Protein AF-A0A968NLB8-F1 (afdb_monomer_lite)

Foldseek 3Di:
DDDDDDDDDDPPVVPPDWDWDWDWDADPNDIDTDTDTDPPSDDPVRSVVVVVVVVVVVVVVVVVPPPDD

Sequence (69 aa):
MFKLEEISFVSSQAAFGGVLGTAVTTFQGTMILNFYFSKPSISQERSEILANDMIYILTDACNKENIVV

pLDDT: mean 82.26, std 13.32, range [41.06, 94.62]

Structure (mmCIF, N/CA/C/O backbone):
data_AF-A0A968NLB8-F1
#
_entry.id   AF-A0A968NLB8-F1
#
loop_
_atom_site.group_PDB
_atom_site.id
_atom_site.type_symbol
_atom_site.label_atom_id
_atom_site.label_alt_id
_atom_site.label_comp_id
_atom_site.label_asym_id
_atom_site.label_entity_id
_atom_site.label_seq_id
_atom_site.pdbx_PDB_ins_code
_atom_site.Cartn_x
_atom_site.Cartn_y
_atom_site.Cartn_z
_atom_site.occupancy
_atom_site.B_iso_or_equiv
_atom_site.auth_seq_id
_atom_site.auth_comp_id
_atom_site.auth_asym_id
_atom_site.auth_atom_id
_atom_site.pdbx_PDB_model_num
ATOM 1 N N . MET A 1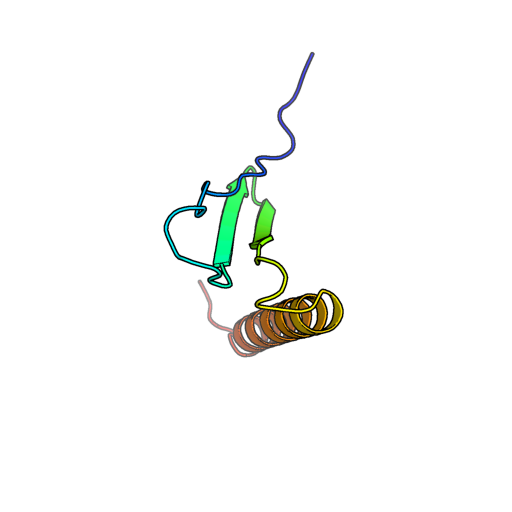 1 ? 4.469 11.334 29.109 1.00 70.25 1 MET A N 1
ATOM 2 C CA . MET A 1 1 ? 3.701 10.106 28.807 1.00 70.25 1 MET A CA 1
ATOM 3 C C . MET A 1 1 ? 3.837 9.855 27.317 1.00 70.25 1 MET A C 1
ATOM 5 O O . MET A 1 1 ? 3.638 10.800 26.568 1.00 70.25 1 MET A O 1
ATOM 9 N N . PHE A 1 2 ? 4.236 8.657 26.892 1.00 86.31 2 PHE A N 1
ATOM 10 C CA . PHE A 1 2 ? 4.343 8.330 25.467 1.00 86.31 2 PHE A CA 1
ATOM 11 C C . PHE A 1 2 ? 2.992 7.817 24.965 1.00 86.31 2 PHE A C 1
ATOM 13 O O . PHE A 1 2 ? 2.382 6.969 25.616 1.00 86.31 2 PHE A O 1
ATOM 20 N N . LYS A 1 3 ? 2.519 8.351 23.836 1.00 90.31 3 LYS A N 1
ATOM 21 C CA . LYS A 1 3 ? 1.321 7.883 23.136 1.00 90.31 3 LYS A CA 1
ATOM 22 C C . LYS A 1 3 ? 1.771 7.281 21.808 1.00 90.31 3 LYS A C 1
ATOM 24 O O . LYS A 1 3 ? 2.538 7.909 21.091 1.00 90.31 3 LYS A O 1
ATOM 29 N N . LEU A 1 4 ? 1.317 6.067 21.506 1.00 90.00 4 LEU A N 1
ATOM 30 C CA . LEU A 1 4 ? 1.508 5.477 20.184 1.00 90.00 4 LEU A CA 1
ATOM 31 C C . LEU A 1 4 ? 0.590 6.212 19.200 1.00 90.00 4 LEU A C 1
ATOM 33 O O . LEU A 1 4 ? -0.621 6.267 19.431 1.00 90.00 4 LEU A O 1
ATOM 37 N N . GLU A 1 5 ? 1.174 6.799 18.159 1.00 87.44 5 GLU A N 1
ATOM 38 C CA . GLU A 1 5 ? 0.457 7.578 17.137 1.00 87.44 5 GLU A CA 1
ATOM 39 C C . GLU A 1 5 ? 0.264 6.779 15.847 1.00 87.44 5 GLU A C 1
ATOM 41 O O . GLU A 1 5 ? -0.784 6.866 15.215 1.00 87.44 5 GLU A O 1
ATOM 46 N N . GLU A 1 6 ? 1.243 5.946 15.499 1.00 88.69 6 GLU A N 1
ATOM 47 C CA . GLU A 1 6 ? 1.310 5.266 14.214 1.00 88.69 6 GLU A CA 1
ATOM 48 C C . GLU A 1 6 ? 1.946 3.877 14.362 1.00 88.69 6 GLU A C 1
ATOM 50 O O . GLU A 1 6 ? 2.860 3.671 15.164 1.00 88.69 6 GLU A O 1
ATOM 55 N N . ILE A 1 7 ? 1.464 2.923 13.560 1.00 88.25 7 ILE A N 1
ATOM 56 C CA . ILE A 1 7 ? 2.107 1.628 13.347 1.00 88.25 7 ILE A CA 1
ATOM 57 C C . ILE A 1 7 ? 2.484 1.555 11.868 1.00 88.25 7 ILE A C 1
ATOM 59 O O . ILE A 1 7 ? 1.618 1.390 11.011 1.00 88.25 7 ILE A O 1
ATOM 63 N N . SER A 1 8 ? 3.780 1.655 11.582 1.00 85.81 8 SER A N 1
ATOM 64 C CA . SER A 1 8 ? 4.330 1.461 10.244 1.00 85.81 8 SER A CA 1
ATOM 65 C C . SER A 1 8 ? 5.144 0.175 10.223 1.00 85.81 8 SER A C 1
ATOM 67 O O . SER A 1 8 ? 6.114 0.026 10.969 1.00 85.81 8 SER A O 1
ATOM 69 N N . PHE A 1 9 ? 4.727 -0.781 9.395 1.00 85.50 9 PHE A N 1
ATOM 70 C CA . PHE A 1 9 ? 5.465 -2.021 9.194 1.00 85.50 9 PHE A CA 1
ATOM 71 C C . PHE A 1 9 ? 5.588 -2.361 7.712 1.00 85.50 9 PHE A C 1
ATOM 73 O O . PHE A 1 9 ? 4.762 -1.980 6.880 1.00 85.50 9 PHE A O 1
ATOM 80 N N . VAL A 1 10 ? 6.622 -3.134 7.408 1.00 80.50 10 VAL A N 1
ATOM 81 C CA . VAL A 1 10 ? 6.805 -3.815 6.133 1.00 80.50 10 VAL A CA 1
ATOM 82 C C . VAL A 1 10 ? 7.211 -5.250 6.435 1.0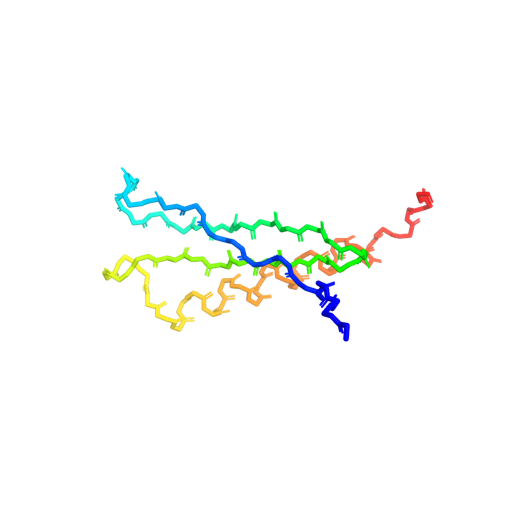0 80.50 10 VAL A C 1
ATOM 84 O O . VAL A 1 10 ? 8.078 -5.504 7.272 1.00 80.50 10 VAL A O 1
ATOM 87 N N . SER A 1 11 ? 6.564 -6.218 5.793 1.00 74.81 11 SER A N 1
ATOM 88 C CA . SER A 1 11 ? 7.031 -7.603 5.844 1.00 74.81 11 SER A CA 1
ATOM 89 C C . SER A 1 11 ? 8.408 -7.680 5.188 1.00 74.81 11 SER A C 1
ATOM 91 O O . SER A 1 11 ? 8.571 -7.165 4.082 1.00 74.81 11 SER A O 1
ATOM 93 N N . SER A 1 12 ? 9.379 -8.343 5.825 1.00 71.19 12 SER A N 1
ATOM 94 C CA . SER A 1 12 ? 10.682 -8.644 5.214 1.00 71.19 12 SER A CA 1
ATOM 95 C C . SER A 1 12 ? 10.497 -9.639 4.059 1.00 71.19 12 SER A C 1
ATOM 97 O O . SER A 1 12 ? 10.738 -10.836 4.183 1.00 71.19 12 SER A O 1
ATOM 99 N N . GLN A 1 13 ? 10.004 -9.145 2.922 1.00 65.94 13 GLN A N 1
ATOM 100 C CA . GLN A 1 13 ? 9.711 -9.911 1.707 1.00 65.94 13 GLN A CA 1
ATOM 101 C C . GLN A 1 13 ? 10.971 -10.168 0.872 1.00 65.94 13 GLN A C 1
ATOM 103 O O . GLN A 1 13 ? 10.891 -10.399 -0.334 1.00 65.94 13 GLN A O 1
ATOM 108 N N . ALA A 1 14 ? 12.148 -10.172 1.508 1.00 54.31 14 ALA A N 1
ATOM 109 C CA . ALA A 1 14 ? 13.417 -10.498 0.861 1.00 54.31 14 ALA A CA 1
ATOM 110 C C . ALA A 1 14 ? 13.395 -11.883 0.173 1.00 54.31 14 ALA A C 1
ATOM 112 O O . ALA A 1 14 ? 14.227 -12.151 -0.687 1.00 54.31 14 ALA A O 1
ATOM 113 N N . ALA A 1 15 ? 12.416 -12.738 0.495 1.00 52.72 15 ALA A N 1
ATOM 114 C CA . ALA A 1 15 ? 12.241 -14.062 -0.090 1.00 52.72 15 ALA A CA 1
ATOM 115 C C . ALA A 1 15 ? 11.568 -14.104 -1.484 1.00 52.72 15 ALA A C 1
ATOM 117 O O . ALA A 1 15 ? 11.681 -15.132 -2.143 1.00 52.72 15 ALA A O 1
ATOM 118 N N . PHE A 1 16 ? 10.904 -13.043 -1.974 1.00 56.16 16 PHE A N 1
ATOM 119 C CA . PHE A 1 16 ? 10.105 -13.124 -3.219 1.00 56.16 16 PHE A CA 1
ATOM 120 C C . PHE A 1 16 ? 10.702 -12.430 -4.458 1.00 56.16 16 PHE A C 1
ATOM 122 O O . PHE A 1 16 ? 10.008 -12.253 -5.452 1.00 56.16 16 PHE A O 1
ATOM 129 N N . GLY A 1 17 ? 11.994 -12.082 -4.468 1.00 58.81 17 GLY A N 1
ATOM 130 C CA . GLY A 1 17 ? 12.699 -11.819 -5.738 1.00 58.81 17 GLY A CA 1
ATOM 131 C C . GLY A 1 17 ? 12.276 -10.554 -6.501 1.00 58.81 17 GLY A C 1
ATOM 132 O O . GLY A 1 17 ? 12.388 -10.498 -7.722 1.00 58.81 17 GLY A O 1
ATOM 133 N N . GLY A 1 18 ? 11.819 -9.526 -5.790 1.00 65.19 18 GLY A N 1
ATOM 134 C CA . GLY A 1 18 ? 11.564 -8.206 -6.367 1.00 65.19 18 GLY A CA 1
ATOM 135 C C . GLY A 1 18 ? 10.124 -7.905 -6.754 1.00 65.19 18 GLY A C 1
ATOM 136 O O . GLY A 1 18 ? 9.854 -7.229 -7.745 1.00 65.19 18 GLY A O 1
ATOM 137 N N . VAL A 1 19 ? 9.213 -8.391 -5.920 1.00 72.12 19 VAL A N 1
ATOM 138 C CA . VAL A 1 19 ? 7.779 -8.116 -5.971 1.00 72.12 19 VAL A CA 1
ATOM 139 C C . VAL A 1 19 ? 7.482 -6.702 -5.456 1.00 72.12 19 VAL A C 1
ATOM 141 O O . VAL A 1 19 ? 8.044 -6.262 -4.452 1.00 72.12 19 VAL A O 1
ATOM 144 N N . LEU A 1 20 ? 6.584 -6.001 -6.153 1.00 77.81 20 LEU A N 1
ATOM 145 C CA . LEU A 1 20 ? 5.895 -4.817 -5.642 1.00 77.81 20 LEU A CA 1
ATOM 146 C C . LEU A 1 20 ? 4.856 -5.269 -4.620 1.00 77.81 20 LEU A C 1
ATOM 148 O O . LEU A 1 20 ? 3.995 -6.086 -4.944 1.00 77.81 20 LEU A O 1
ATOM 152 N N . GLY A 1 21 ? 4.916 -4.727 -3.411 1.00 82.94 21 GLY A N 1
ATOM 153 C CA . GLY A 1 21 ? 3.956 -5.043 -2.366 1.00 82.94 21 GLY A CA 1
ATOM 154 C C . GLY A 1 21 ? 3.479 -3.805 -1.631 1.00 82.94 21 GLY A C 1
ATOM 155 O O . GLY A 1 21 ? 4.142 -2.767 -1.612 1.00 82.94 21 GLY A O 1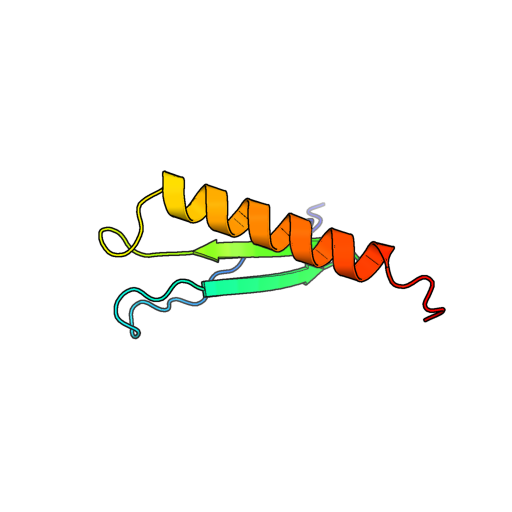
ATOM 156 N N . THR A 1 22 ? 2.327 -3.957 -0.987 1.00 86.38 22 THR A N 1
ATOM 157 C CA . THR A 1 22 ? 1.773 -2.960 -0.077 1.00 86.38 22 THR A CA 1
ATOM 158 C C . THR A 1 22 ? 1.489 -3.634 1.255 1.00 86.38 22 THR A C 1
ATOM 160 O O . THR A 1 22 ? 0.824 -4.668 1.307 1.00 86.38 22 THR A O 1
ATOM 163 N N . ALA A 1 23 ? 2.011 -3.071 2.340 1.00 89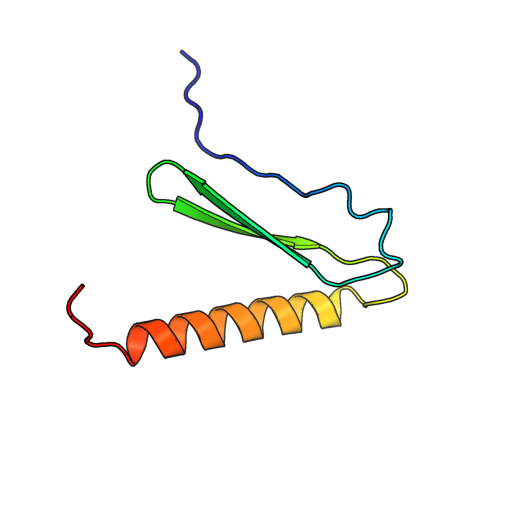.00 23 ALA A N 1
ATOM 164 C CA . ALA A 1 23 ? 1.620 -3.437 3.694 1.00 89.00 23 ALA A CA 1
ATOM 165 C C . ALA A 1 23 ? 0.598 -2.409 4.168 1.00 89.00 23 ALA A C 1
ATOM 167 O O . ALA A 1 23 ? 0.857 -1.208 4.121 1.00 89.00 23 ALA A O 1
ATOM 168 N N . VAL A 1 24 ? -0.569 -2.887 4.588 1.00 89.75 24 VAL A N 1
ATOM 169 C CA . VAL A 1 24 ? -1.656 -2.031 5.058 1.00 89.75 24 VAL A CA 1
ATOM 170 C C . VAL A 1 24 ? -1.786 -2.200 6.560 1.00 89.75 24 VAL A C 1
ATOM 172 O O . VAL A 1 24 ? -1.899 -3.319 7.059 1.00 89.75 24 VAL A O 1
ATOM 175 N N . THR A 1 25 ? -1.779 -1.079 7.274 1.00 91.81 25 THR A N 1
ATOM 176 C CA . THR A 1 25 ? -2.007 -1.044 8.720 1.00 91.81 25 THR A CA 1
ATOM 177 C C . THR A 1 25 ? -3.131 -0.079 9.024 1.00 91.81 25 THR A C 1
ATOM 179 O O . THR A 1 25 ? -3.211 0.982 8.416 1.00 91.81 25 THR A O 1
ATOM 182 N N . THR A 1 26 ? -4.003 -0.431 9.964 1.00 92.44 26 THR A N 1
ATOM 183 C CA . THR A 1 26 ? -5.020 0.486 10.485 1.00 92.44 26 THR A CA 1
ATOM 184 C C . THR A 1 26 ? -4.842 0.620 11.989 1.00 92.44 26 THR A C 1
ATOM 186 O O . THR A 1 26 ? -4.840 -0.381 12.704 1.00 92.44 26 THR A O 1
ATOM 189 N N . PHE A 1 27 ? -4.684 1.849 12.473 1.00 93.00 27 PHE A N 1
ATOM 190 C CA . PHE A 1 27 ? -4.529 2.147 13.893 1.00 93.00 27 PHE A CA 1
ATOM 191 C C . PHE A 1 27 ? -5.213 3.473 14.239 1.00 93.00 27 PHE A C 1
ATOM 193 O O . PHE A 1 27 ? -5.033 4.464 13.544 1.00 93.00 27 PHE A O 1
ATOM 200 N N . GLN A 1 28 ? -6.026 3.484 15.303 1.00 92.06 28 GLN A N 1
ATOM 201 C CA . GLN A 1 28 ? -6.798 4.660 15.750 1.00 92.06 28 GLN A CA 1
ATOM 202 C C . GLN A 1 28 ? -7.605 5.362 14.634 1.00 92.06 28 GLN A C 1
ATOM 204 O O . GLN A 1 28 ? -7.748 6.578 14.637 1.00 92.06 28 GLN A O 1
ATOM 209 N N . GLY A 1 29 ? -8.153 4.596 13.684 1.00 88.94 29 GLY A N 1
ATOM 210 C CA . GLY A 1 29 ? -8.931 5.138 12.561 1.00 88.94 29 GLY A CA 1
ATOM 211 C C . GLY A 1 29 ? -8.090 5.668 11.395 1.00 88.94 29 GLY A C 1
ATOM 212 O O . GLY A 1 29 ? -8.653 6.023 10.366 1.00 88.94 29 GLY A O 1
ATOM 213 N N . THR A 1 30 ? -6.762 5.661 11.513 1.00 88.19 30 THR A N 1
ATOM 214 C CA . THR A 1 30 ? -5.844 6.004 10.424 1.00 88.19 30 THR A CA 1
ATOM 215 C C . THR A 1 30 ? -5.405 4.738 9.699 1.00 88.19 30 THR A C 1
ATOM 217 O O . THR A 1 30 ? -4.902 3.803 10.328 1.00 88.19 30 THR A O 1
ATOM 220 N N . MET A 1 31 ? -5.578 4.710 8.376 1.00 89.56 31 MET A N 1
ATOM 221 C CA . MET A 1 31 ? -5.034 3.672 7.501 1.00 89.56 31 MET A CA 1
ATOM 222 C C . MET A 1 31 ? -3.727 4.154 6.869 1.00 89.56 31 MET A C 1
ATOM 224 O O . MET A 1 31 ? -3.667 5.255 6.328 1.00 89.56 31 MET A O 1
ATOM 228 N N . ILE A 1 32 ? -2.695 3.314 6.912 1.00 90.44 32 ILE A N 1
ATOM 229 C CA . ILE A 1 32 ? -1.376 3.574 6.330 1.00 90.44 32 ILE A CA 1
ATOM 230 C C . ILE A 1 32 ? -1.075 2.490 5.308 1.00 90.44 32 ILE A C 1
ATOM 232 O O . ILE A 1 32 ? -1.199 1.297 5.600 1.00 90.44 32 ILE A O 1
ATOM 236 N N . LEU A 1 33 ? -0.668 2.920 4.116 1.00 89.88 33 LEU A N 1
ATOM 237 C 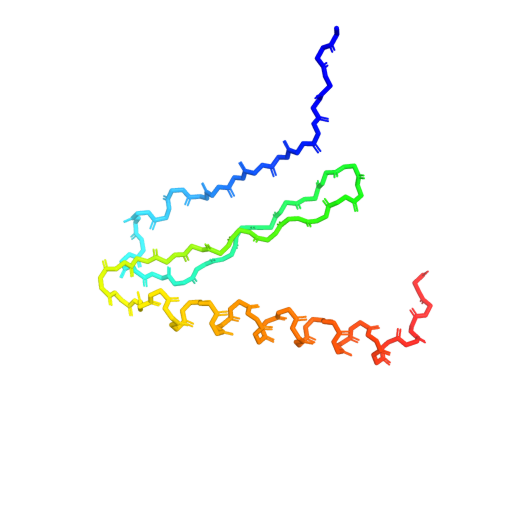CA . LEU A 1 33 ? -0.297 2.062 3.001 1.00 89.88 33 LEU A CA 1
ATOM 238 C C . LEU A 1 33 ? 1.201 2.214 2.734 1.00 89.88 33 LEU A C 1
ATOM 240 O O . LEU A 1 33 ? 1.648 3.207 2.165 1.00 89.88 33 LEU A O 1
ATOM 244 N N . ASN A 1 34 ? 1.979 1.213 3.132 1.00 89.12 34 ASN A N 1
ATOM 245 C CA . ASN A 1 34 ? 3.416 1.165 2.897 1.00 89.12 34 ASN A CA 1
ATOM 246 C C . ASN A 1 34 ? 3.703 0.424 1.593 1.00 89.12 34 ASN A C 1
ATOM 248 O O . ASN A 1 34 ? 3.630 -0.805 1.556 1.00 89.12 34 ASN A O 1
ATOM 252 N N . PHE A 1 35 ? 4.049 1.161 0.539 1.00 86.25 35 PHE A N 1
ATOM 253 C CA . PHE A 1 35 ? 4.489 0.592 -0.735 1.00 86.25 35 PHE A CA 1
ATOM 254 C C . PHE A 1 35 ? 5.982 0.291 -0.690 1.00 86.25 35 PHE A C 1
ATOM 256 O O . PHE A 1 35 ? 6.797 1.155 -0.370 1.00 86.25 35 PHE A O 1
ATOM 263 N N . TYR A 1 36 ? 6.348 -0.936 -1.033 1.00 85.38 36 TYR A N 1
ATOM 264 C CA . TYR A 1 36 ? 7.736 -1.366 -1.086 1.00 85.38 36 TYR A CA 1
ATOM 265 C C . TYR A 1 36 ? 8.013 -2.133 -2.372 1.00 85.38 36 TYR A C 1
ATOM 267 O O . TYR A 1 36 ? 7.169 -2.849 -2.911 1.00 85.38 36 TYR A O 1
ATOM 275 N N . PHE A 1 37 ? 9.232 -1.962 -2.866 1.00 83.06 37 PHE A N 1
ATOM 276 C CA . PHE A 1 37 ? 9.721 -2.559 -4.098 1.00 83.06 37 PHE A CA 1
ATOM 277 C C . PHE A 1 37 ? 11.233 -2.757 -3.996 1.00 83.06 37 PHE A C 1
ATOM 279 O O . PHE A 1 37 ? 11.903 -2.129 -3.173 1.00 83.06 37 PHE A O 1
ATOM 286 N N . SER A 1 38 ? 11.792 -3.605 -4.857 1.00 81.19 38 SER A N 1
ATOM 287 C CA . SER A 1 38 ? 13.242 -3.741 -4.985 1.00 81.19 38 SER A CA 1
ATOM 288 C C . SER A 1 38 ? 13.765 -3.017 -6.220 1.00 81.19 38 SER A C 1
ATOM 290 O O . SER A 1 38 ? 13.187 -3.099 -7.306 1.00 81.19 38 SER A O 1
ATOM 292 N N . LYS A 1 39 ? 14.939 -2.399 -6.088 1.00 81.50 39 LYS A N 1
ATOM 293 C CA . LYS A 1 39 ? 15.773 -2.038 -7.241 1.00 81.50 39 LYS A CA 1
ATOM 294 C C . LYS A 1 39 ? 16.622 -3.260 -7.644 1.00 81.50 39 LYS A C 1
ATOM 296 O O . LYS A 1 39 ? 17.074 -3.973 -6.750 1.00 81.50 39 LYS A O 1
ATOM 301 N N . PRO A 1 40 ? 16.849 -3.518 -8.946 1.00 82.56 40 PRO A N 1
ATOM 302 C CA . PRO A 1 40 ? 16.450 -2.702 -10.096 1.00 82.56 40 PRO A CA 1
ATOM 303 C C . PRO A 1 40 ? 15.048 -3.014 -10.650 1.00 82.56 40 PRO A C 1
ATOM 305 O O . PRO A 1 40 ? 14.663 -2.399 -11.638 1.00 82.56 40 PRO A O 1
ATOM 308 N N . SER A 1 41 ? 14.299 -3.950 -10.051 1.00 82.62 41 SER A N 1
ATOM 309 C CA . SER A 1 41 ? 13.020 -4.450 -10.583 1.00 82.62 41 SER A CA 1
ATOM 310 C C . SER A 1 41 ? 12.032 -3.339 -10.937 1.00 82.62 41 SER A C 1
ATOM 312 O O . SER A 1 41 ? 11.378 -3.405 -11.975 1.00 82.62 41 SER A O 1
ATOM 314 N N . ILE A 1 42 ? 11.950 -2.301 -10.100 1.00 86.19 42 ILE A N 1
ATOM 315 C CA . ILE A 1 42 ? 11.134 -1.109 -10.346 1.00 86.19 42 ILE A CA 1
ATOM 316 C C . ILE A 1 42 ? 11.964 0.143 -10.032 1.00 86.19 42 ILE A C 1
ATOM 318 O O . ILE A 1 42 ? 12.691 0.196 -9.036 1.00 86.19 42 ILE A O 1
ATOM 322 N N . SER A 1 43 ? 11.882 1.156 -10.902 1.00 88.62 43 SER A N 1
ATOM 323 C CA . SER A 1 43 ? 12.473 2.470 -10.638 1.00 88.62 43 SER A CA 1
ATOM 324 C C . SER A 1 43 ? 11.620 3.244 -9.638 1.00 88.62 43 SER A C 1
ATOM 326 O O . SER A 1 43 ? 10.410 3.052 -9.553 1.00 88.62 43 SER A O 1
ATOM 328 N N . GLN A 1 44 ? 12.242 4.166 -8.910 1.00 88.19 44 GLN A N 1
ATOM 329 C CA . GLN A 1 44 ? 11.515 5.010 -7.965 1.00 88.19 44 GLN A CA 1
ATOM 330 C C . GLN A 1 44 ? 10.369 5.778 -8.645 1.00 88.19 44 GLN A C 1
ATOM 332 O O . GLN A 1 44 ? 9.238 5.704 -8.184 1.00 88.19 44 GLN A O 1
ATOM 337 N N . GLU A 1 45 ? 10.632 6.399 -9.796 1.00 93.56 45 GLU A N 1
ATOM 338 C CA . GLU A 1 45 ? 9.614 7.098 -10.593 1.00 93.56 45 GLU A CA 1
ATOM 339 C C . GLU A 1 45 ? 8.402 6.204 -10.904 1.00 93.56 45 GLU A C 1
ATOM 341 O O . GLU A 1 45 ? 7.259 6.588 -10.671 1.00 93.56 45 GLU A O 1
ATOM 346 N N . ARG A 1 46 ? 8.632 4.965 -11.362 1.00 90.62 46 ARG A N 1
ATOM 347 C CA . ARG A 1 46 ? 7.535 4.027 -11.641 1.00 90.62 46 ARG A CA 1
ATOM 348 C C . ARG A 1 46 ? 6.781 3.624 -10.378 1.00 90.62 46 ARG A C 1
ATOM 350 O O . ARG A 1 46 ? 5.569 3.456 -10.438 1.00 90.62 46 ARG A O 1
ATOM 357 N N . SER A 1 47 ? 7.477 3.460 -9.253 1.00 88.75 47 SER A N 1
ATOM 358 C CA . SER A 1 47 ? 6.831 3.139 -7.975 1.00 88.75 47 SER A CA 1
ATOM 359 C C . SER A 1 47 ? 5.937 4.277 -7.471 1.00 88.75 47 SER A C 1
ATOM 361 O O . SER A 1 47 ? 4.858 4.010 -6.953 1.00 88.75 47 SER A O 1
ATOM 363 N N . GLU A 1 48 ? 6.342 5.531 -7.684 1.00 91.44 48 GLU A N 1
ATOM 364 C CA . GLU A 1 48 ? 5.569 6.717 -7.301 1.00 91.44 48 GLU A CA 1
ATOM 365 C C . GLU A 1 48 ? 4.316 6.862 -8.170 1.00 91.44 48 GLU A C 1
ATOM 367 O O . GLU A 1 48 ? 3.229 7.091 -7.643 1.00 91.44 48 GLU A O 1
ATOM 372 N N . ILE A 1 49 ? 4.437 6.639 -9.485 1.00 94.44 49 ILE A N 1
ATOM 373 C CA . ILE A 1 49 ? 3.286 6.602 -10.402 1.00 94.44 49 ILE A CA 1
ATOM 374 C C . ILE A 1 49 ? 2.287 5.526 -9.958 1.00 94.44 49 ILE A C 1
ATOM 376 O O . ILE A 1 49 ? 1.108 5.818 -9.791 1.00 94.44 49 ILE A O 1
ATOM 380 N N . LEU A 1 50 ? 2.760 4.306 -9.681 1.00 90.81 50 LEU A N 1
ATOM 381 C CA . LEU A 1 50 ? 1.901 3.202 -9.242 1.00 90.81 50 LEU A CA 1
ATOM 382 C C . LEU A 1 50 ? 1.190 3.494 -7.915 1.00 90.81 50 LEU A C 1
ATOM 384 O O . LEU A 1 50 ? 0.012 3.168 -7.771 1.00 90.81 50 LEU A O 1
ATOM 388 N N . ALA A 1 51 ? 1.886 4.102 -6.951 1.00 90.19 51 ALA A N 1
ATOM 389 C CA . ALA A 1 51 ? 1.278 4.502 -5.687 1.00 90.19 51 ALA A CA 1
ATOM 390 C C . ALA A 1 51 ? 0.179 5.556 -5.907 1.00 90.19 51 ALA A C 1
ATOM 392 O O . ALA A 1 51 ? -0.919 5.418 -5.369 1.00 90.19 51 ALA A O 1
ATOM 393 N N . ASN A 1 52 ? 0.436 6.566 -6.744 1.00 93.81 52 ASN A N 1
ATOM 394 C CA . ASN A 1 52 ? -0.538 7.612 -7.062 1.00 93.81 52 ASN A CA 1
ATOM 395 C C . ASN A 1 52 ? -1.773 7.058 -7.785 1.00 93.81 52 ASN A C 1
ATOM 397 O O . ASN A 1 52 ? -2.898 7.368 -7.392 1.00 93.81 52 ASN A O 1
ATOM 401 N N . ASP A 1 53 ? -1.575 6.204 -8.791 1.00 94.38 53 ASP A N 1
ATOM 402 C CA . ASP A 1 53 ? -2.665 5.569 -9.535 1.00 94.38 53 ASP A CA 1
ATOM 403 C C . ASP A 1 53 ? -3.534 4.704 -8.613 1.00 94.38 53 ASP A C 1
ATOM 405 O O . ASP A 1 53 ? -4.761 4.722 -8.699 1.00 94.38 53 ASP A O 1
ATOM 409 N N . MET A 1 54 ? -2.911 3.980 -7.679 1.00 90.44 54 MET A N 1
ATOM 410 C CA . MET A 1 54 ? -3.615 3.153 -6.701 1.00 90.44 54 MET A CA 1
ATOM 411 C C . MET A 1 54 ? -4.479 3.995 -5.755 1.00 90.44 54 MET A C 1
ATOM 413 O O . MET A 1 54 ? -5.656 3.683 -5.567 1.00 90.44 54 MET A O 1
ATOM 417 N N . ILE A 1 55 ? -3.944 5.097 -5.220 1.00 91.75 55 ILE A N 1
ATOM 418 C CA . ILE A 1 55 ? -4.716 6.030 -4.386 1.00 91.75 55 ILE A CA 1
ATOM 419 C C . ILE A 1 55 ? -5.855 6.669 -5.185 1.00 91.75 55 ILE A C 1
ATOM 421 O O . ILE A 1 55 ? -6.965 6.787 -4.661 1.00 91.75 55 ILE A O 1
ATOM 425 N N . TYR A 1 56 ? -5.621 7.036 -6.448 1.00 94.62 56 TYR A N 1
ATOM 426 C CA . TYR A 1 56 ? -6.664 7.566 -7.325 1.00 94.62 56 TYR A CA 1
ATOM 427 C C . TYR A 1 56 ? -7.802 6.558 -7.513 1.00 94.62 56 TYR A C 1
ATOM 429 O O . TYR A 1 56 ? -8.958 6.908 -7.291 1.00 94.62 56 TYR A O 1
ATOM 437 N N . ILE A 1 57 ? -7.483 5.302 -7.843 1.00 93.50 57 ILE A N 1
ATOM 438 C CA . ILE A 1 57 ? -8.474 4.235 -8.039 1.00 93.50 57 ILE A CA 1
ATOM 439 C C . ILE A 1 57 ? -9.255 3.960 -6.752 1.00 93.50 57 ILE A C 1
ATOM 441 O O . ILE A 1 57 ? -10.477 3.847 -6.800 1.00 93.50 57 ILE A O 1
ATOM 445 N N . LEU A 1 58 ? -8.578 3.873 -5.602 1.00 90.12 58 LEU A N 1
ATOM 446 C CA . LEU A 1 58 ? -9.249 3.677 -4.315 1.00 90.12 58 LEU A CA 1
ATOM 447 C C . LEU A 1 58 ? -10.198 4.833 -3.997 1.00 90.12 58 LEU A C 1
ATOM 449 O O . LEU A 1 58 ? -11.338 4.610 -3.602 1.00 90.12 58 LEU A O 1
ATOM 453 N N . THR A 1 59 ? -9.742 6.066 -4.201 1.00 91.31 59 THR A N 1
ATOM 454 C CA . THR A 1 59 ? -10.545 7.263 -3.943 1.00 91.31 59 THR A CA 1
ATOM 455 C C . THR A 1 59 ? -11.752 7.325 -4.876 1.00 91.31 59 THR A C 1
ATOM 457 O O . THR A 1 59 ? -12.862 7.605 -4.434 1.00 91.31 59 THR A O 1
ATOM 460 N N . ASP A 1 60 ? -11.556 7.035 -6.161 1.00 93.94 60 ASP A N 1
ATOM 461 C CA . ASP A 1 60 ? -12.623 6.977 -7.158 1.00 93.94 60 ASP A CA 1
ATOM 462 C C . ASP A 1 60 ? -13.655 5.886 -6.828 1.00 93.94 60 ASP A C 1
ATOM 464 O O . ASP A 1 60 ? -14.854 6.153 -6.873 1.00 93.94 60 ASP A O 1
ATOM 468 N N . ALA A 1 61 ? -13.212 4.692 -6.420 1.00 91.88 61 ALA A N 1
ATOM 469 C CA . ALA A 1 61 ? -14.097 3.614 -5.985 1.00 91.88 61 ALA A CA 1
ATOM 470 C C . ALA A 1 61 ? -14.932 4.022 -4.760 1.00 91.88 61 ALA A C 1
ATOM 472 O O . ALA A 1 61 ? -16.156 3.909 -4.794 1.00 91.88 61 ALA A O 1
ATOM 473 N N . CYS A 1 62 ? -14.298 4.584 -3.726 1.00 87.62 62 CYS A N 1
ATOM 474 C CA . CYS A 1 62 ? -14.996 5.071 -2.534 1.00 87.62 62 CYS A CA 1
ATOM 475 C C . CYS A 1 62 ? -15.989 6.201 -2.851 1.00 87.62 62 CYS A C 1
ATOM 477 O O . CYS A 1 62 ? -17.068 6.249 -2.277 1.00 87.62 62 CYS A O 1
ATOM 479 N N . ASN A 1 63 ? -15.654 7.104 -3.776 1.00 89.06 63 ASN A N 1
ATOM 480 C CA . ASN A 1 63 ? -16.528 8.222 -4.145 1.00 89.06 63 ASN A CA 1
ATOM 481 C C . ASN A 1 63 ? -17.698 7.804 -5.046 1.00 89.06 63 ASN A C 1
ATOM 483 O O . ASN A 1 63 ? -18.742 8.456 -5.048 1.00 89.06 63 ASN A O 1
ATOM 487 N N . LYS A 1 64 ? -17.533 6.738 -5.837 1.00 81.19 64 LYS A N 1
ATOM 488 C CA . LYS A 1 64 ? -18.624 6.138 -6.621 1.00 81.19 64 LYS A CA 1
ATOM 489 C C . LYS A 1 64 ? -19.621 5.410 -5.728 1.00 81.19 64 LYS A C 1
ATOM 491 O O . LYS A 1 64 ? -20.802 5.322 -6.068 1.00 81.19 64 LYS A O 1
ATOM 496 N N . GLU A 1 65 ? -19.168 4.950 -4.571 1.00 59.41 65 GLU A N 1
ATOM 497 C CA . GLU A 1 65 ? -20.018 4.409 -3.528 1.00 59.41 65 GLU A CA 1
ATOM 498 C C . GLU A 1 65 ? -20.599 5.527 -2.641 1.00 59.41 65 GLU A C 1
ATOM 500 O O . GLU A 1 65 ? -20.188 5.742 -1.508 1.00 59.41 65 GLU A O 1
ATOM 505 N N . ASN A 1 66 ? -21.707 6.135 -3.086 1.00 52.81 66 ASN A N 1
ATOM 506 C CA . ASN A 1 66 ? -22.800 6.486 -2.159 1.00 52.81 66 ASN A CA 1
ATOM 507 C C . ASN A 1 66 ? -23.449 5.187 -1.619 1.00 52.81 66 ASN A C 1
ATOM 509 O O . ASN A 1 66 ? -24.661 4.991 -1.725 1.00 52.81 66 ASN A O 1
ATOM 513 N N . ILE A 1 67 ? -22.643 4.255 -1.107 1.00 55.03 67 ILE A N 1
ATOM 514 C CA . ILE A 1 67 ? -23.117 3.056 -0.429 1.00 55.03 67 ILE A CA 1
ATOM 515 C C . ILE A 1 67 ? -23.048 3.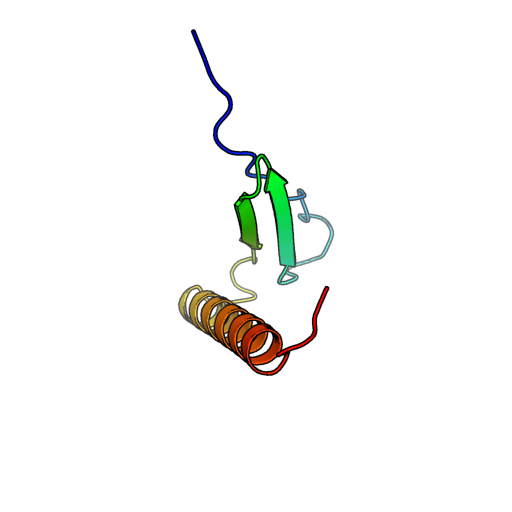362 1.057 1.00 55.03 67 ILE A C 1
ATOM 517 O O . ILE A 1 67 ? -21.986 3.541 1.643 1.00 55.03 67 ILE A O 1
ATOM 521 N N . VAL A 1 68 ? -24.241 3.467 1.633 1.00 43.19 68 VAL A N 1
ATOM 522 C CA . VAL A 1 68 ? -24.474 3.401 3.070 1.00 43.19 68 VAL A CA 1
ATOM 523 C C . VAL A 1 68 ? -23.811 2.119 3.578 1.00 43.19 68 VAL A C 1
ATOM 525 O O . VAL A 1 68 ? -24.281 1.026 3.260 1.00 43.19 68 VAL A O 1
ATOM 528 N N . VAL A 1 69 ? -22.721 2.266 4.330 1.00 41.06 69 VAL A N 1
ATOM 529 C CA . VAL A 1 69 ? -22.249 1.244 5.271 1.00 41.06 69 VAL A CA 1
ATOM 530 C C . VAL A 1 69 ? -22.819 1.579 6.638 1.00 41.06 69 VAL A C 1
ATOM 532 O O . VAL A 1 69 ? -22.675 2.752 7.054 1.00 41.06 69 VAL A O 1
#

Radius of gyration: 15.18 Å; chains: 1; bounding box: 41×24×40 Å

Secondary structure (DSSP, 8-state):
-------------TTSSS--EEEEEEETTEEEEEEE--TTTS-HHHHHHHHHHHHHHHHHHHHH-----